Protein AF-A0A6H5K3Y9-F1 (afdb_monomer_lite)

Radius of gyration: 19.07 Å; chains: 1; bounding box: 47×37×46 Å

Foldseek 3Di:
DDDDPDDQDPDPVRHQACDDPCPVVNVVVVQVVVQVVVCVVPVVDGDDDDDCVVLVPPHDPVCSQVPPCQDPVHVHGDPPPPDDPPDPPPDDD

Structure (mmCIF, N/CA/C/O backbone):
data_AF-A0A6H5K3Y9-F1
#
_entry.id   AF-A0A6H5K3Y9-F1
#
loop_
_atom_site.group_PDB
_atom_site.id
_atom_site.type_symbol
_atom_site.label_atom_id
_atom_site.label_alt_id
_atom_site.label_comp_id
_atom_site.label_asym_id
_atom_site.label_entity_id
_atom_site.label_seq_id
_atom_site.pdbx_PDB_ins_code
_atom_site.Cartn_x
_atom_site.Cartn_y
_atom_site.Cartn_z
_atom_site.occupancy
_atom_site.B_iso_or_equiv
_atom_site.auth_seq_id
_atom_site.auth_comp_id
_atom_site.auth_asym_id
_atom_site.auth_atom_id
_atom_site.pdbx_PDB_model_num
ATOM 1 N N . MET A 1 1 ? -28.815 10.146 -31.634 1.00 41.69 1 MET A N 1
ATOM 2 C CA . MET A 1 1 ? -27.431 9.781 -31.276 1.00 41.69 1 MET A CA 1
ATOM 3 C C . MET A 1 1 ? -27.144 10.384 -29.912 1.00 41.69 1 MET A C 1
ATOM 5 O O . MET A 1 1 ? -26.912 11.578 -29.814 1.00 41.69 1 MET A O 1
ATOM 9 N N . THR A 1 2 ? -27.330 9.608 -28.850 1.00 42.88 2 THR A N 1
ATOM 10 C CA . THR A 1 2 ? -27.017 10.011 -27.473 1.00 42.88 2 THR A CA 1
ATOM 11 C C . THR A 1 2 ? -25.510 9.865 -27.264 1.00 42.88 2 THR A C 1
ATOM 13 O O . THR A 1 2 ? -24.973 8.810 -27.606 1.00 42.88 2 THR A O 1
ATOM 16 N N . PRO A 1 3 ? -24.799 10.877 -26.741 1.00 48.62 3 PRO A N 1
ATOM 17 C CA . PRO A 1 3 ? -23.395 10.702 -26.422 1.00 48.62 3 PRO A CA 1
ATOM 18 C C . PRO A 1 3 ? -23.295 9.772 -25.211 1.00 48.62 3 PRO A C 1
ATOM 20 O O . PRO A 1 3 ? -23.891 10.023 -24.163 1.00 48.62 3 PRO A O 1
ATOM 23 N N . VAL A 1 4 ? -22.554 8.678 -25.373 1.00 52.94 4 VAL A N 1
ATOM 24 C CA . VAL A 1 4 ? -22.090 7.850 -24.260 1.00 52.94 4 VAL A CA 1
ATOM 25 C C . VAL A 1 4 ? -21.197 8.744 -23.400 1.00 52.94 4 VAL A C 1
ATOM 27 O O . VAL A 1 4 ? -20.167 9.225 -23.870 1.00 52.94 4 VAL A O 1
ATOM 30 N N . LYS A 1 5 ? -21.605 9.013 -22.155 1.00 48.66 5 LYS A N 1
ATOM 31 C CA . LYS A 1 5 ? -20.730 9.630 -21.154 1.00 48.66 5 LYS A CA 1
ATOM 32 C C . LYS A 1 5 ? -19.576 8.663 -20.903 1.00 48.66 5 LYS A C 1
ATOM 34 O O . LYS A 1 5 ? -19.767 7.639 -20.254 1.00 48.66 5 LYS A O 1
ATOM 39 N N . SER A 1 6 ? -18.403 8.989 -21.440 1.00 49.97 6 SER A N 1
ATOM 40 C CA . SER A 1 6 ? -17.143 8.417 -20.972 1.00 49.97 6 SER A CA 1
ATOM 41 C C . SER A 1 6 ? -17.070 8.621 -19.459 1.00 49.97 6 SER A C 1
ATOM 43 O O . SER A 1 6 ? -17.370 9.715 -18.974 1.00 49.97 6 SER A O 1
ATOM 45 N N . GLY A 1 7 ? -16.764 7.553 -18.724 1.00 52.16 7 GLY A N 1
ATOM 46 C CA . GLY A 1 7 ? -16.701 7.561 -17.266 1.00 52.16 7 GLY A CA 1
ATOM 47 C C . GLY A 1 7 ? -15.777 8.664 -16.751 1.00 52.16 7 GLY A C 1
ATOM 48 O O . GLY A 1 7 ? -14.761 8.980 -17.362 1.00 52.16 7 GLY A O 1
ATOM 49 N N . THR A 1 8 ? -16.152 9.264 -15.629 1.00 53.41 8 THR A N 1
ATOM 50 C CA . THR A 1 8 ? -15.514 10.442 -15.022 1.00 53.41 8 THR A CA 1
ATOM 51 C C . THR A 1 8 ? -14.183 10.149 -14.314 1.00 53.41 8 THR A C 1
ATOM 53 O O . THR A 1 8 ? -13.724 10.978 -13.540 1.00 53.41 8 THR A O 1
ATOM 56 N N . GLY A 1 9 ? -13.564 8.986 -14.534 1.00 50.53 9 GLY A N 1
ATOM 57 C CA . GLY A 1 9 ? -12.250 8.664 -13.970 1.00 50.53 9 GLY A CA 1
ATOM 58 C C . GLY A 1 9 ? -11.141 9.135 -14.907 1.00 50.53 9 GLY A C 1
ATOM 59 O O . GLY A 1 9 ? -11.009 8.587 -15.998 1.00 50.53 9 GLY A O 1
ATOM 60 N N . GLY A 1 10 ? -10.369 10.146 -14.507 1.00 57.03 10 GLY A N 1
ATOM 61 C CA . GLY A 1 10 ? -9.207 10.661 -15.239 1.00 57.03 10 GLY A CA 1
ATOM 62 C C . GLY A 1 10 ? -9.443 11.894 -16.120 1.00 57.03 10 GLY A C 1
ATOM 63 O O . GLY A 1 10 ? -8.522 12.326 -16.808 1.00 57.03 10 GLY A O 1
ATOM 64 N N . ALA A 1 11 ? -10.651 12.469 -16.145 1.00 65.12 11 ALA A N 1
ATOM 65 C CA . ALA A 1 11 ? -10.931 13.688 -16.910 1.00 65.12 11 ALA A CA 1
ATOM 66 C C . ALA A 1 11 ? -10.793 14.936 -16.026 1.00 65.12 11 ALA A C 1
ATOM 68 O O . ALA A 1 11 ? -11.525 15.058 -15.051 1.00 65.12 11 ALA A O 1
ATOM 69 N N . ARG A 1 12 ? -9.935 15.889 -16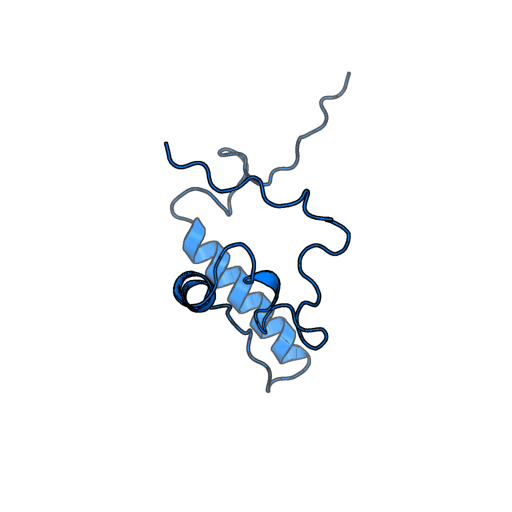.414 1.00 61.31 12 ARG A N 1
ATOM 70 C CA . ARG A 1 12 ? -9.609 17.115 -15.650 1.00 61.31 12 ARG A CA 1
ATOM 71 C C . ARG A 1 12 ? -10.798 17.835 -15.013 1.00 61.31 12 ARG A C 1
ATOM 73 O O . ARG A 1 12 ? -10.735 18.260 -13.867 1.00 61.31 12 ARG A O 1
ATOM 80 N N . ASP A 1 13 ? -11.888 17.949 -15.768 1.00 67.62 13 ASP A N 1
ATOM 81 C CA . ASP A 1 13 ? -13.059 18.741 -15.378 1.00 67.62 13 ASP A CA 1
ATOM 82 C C . ASP A 1 13 ? -14.092 17.943 -14.560 1.00 67.62 13 ASP A C 1
ATOM 84 O O . ASP A 1 13 ? -15.077 18.506 -14.084 1.00 67.62 13 ASP A O 1
ATOM 88 N N . CYS A 1 14 ? -13.897 16.627 -14.417 1.00 68.94 14 CYS A N 1
ATOM 89 C CA . CYS A 1 14 ? -14.844 15.714 -13.768 1.00 68.94 14 CYS A CA 1
ATOM 90 C C . CYS A 1 14 ? -14.193 14.767 -12.745 1.00 68.94 14 CYS A C 1
ATOM 92 O O . CYS A 1 14 ? -14.910 14.049 -12.047 1.00 68.94 14 CYS A O 1
ATOM 94 N N . ASP A 1 15 ? -12.864 14.741 -12.657 1.00 73.12 15 ASP A N 1
ATOM 95 C CA . ASP A 1 15 ? -12.101 13.899 -11.746 1.00 73.12 15 ASP A CA 1
ATOM 96 C C . ASP A 1 15 ? -11.637 14.712 -10.542 1.00 73.12 15 ASP A C 1
ATOM 98 O O . ASP A 1 15 ? -10.587 15.350 -10.534 1.00 73.12 15 ASP A O 1
ATOM 102 N N . HIS A 1 16 ? -12.454 14.673 -9.497 1.00 77.81 16 HIS A N 1
ATOM 103 C CA . HIS A 1 16 ? -12.176 15.379 -8.251 1.00 77.81 16 HIS A CA 1
ATOM 104 C C . HIS A 1 16 ? -11.095 14.682 -7.404 1.00 77.81 16 HIS A C 1
ATOM 106 O O . HIS A 1 16 ? -10.758 15.176 -6.328 1.00 77.81 16 HIS A O 1
ATOM 112 N N . TRP A 1 17 ? -10.596 13.522 -7.845 1.00 83.62 17 TRP A N 1
ATOM 113 C CA . TRP A 1 17 ? -9.797 12.609 -7.034 1.00 83.62 17 TRP A CA 1
ATOM 114 C C . TRP A 1 17 ? -8.343 12.528 -7.490 1.00 83.62 17 TRP A C 1
ATOM 116 O O . TRP A 1 17 ? -7.480 12.387 -6.629 1.00 83.62 17 TRP A O 1
ATOM 126 N N . HIS A 1 18 ? -8.057 12.635 -8.794 1.00 87.88 18 HIS A N 1
ATOM 127 C CA . HIS A 1 18 ? -6.709 12.395 -9.337 1.00 87.88 18 HIS A CA 1
ATOM 128 C C . HIS A 1 18 ? -5.953 13.649 -9.795 1.00 87.88 18 HIS A C 1
ATOM 130 O O . HIS A 1 18 ? -4.735 13.591 -9.954 1.00 87.88 18 HIS A O 1
ATOM 136 N N . GLU A 1 19 ? -6.629 14.789 -9.964 1.00 76.12 19 GLU A N 1
ATOM 137 C CA . GLU A 1 19 ? -5.987 16.046 -10.360 1.00 76.12 19 GLU A CA 1
ATOM 138 C C . GLU A 1 19 ? -6.148 17.158 -9.307 1.00 76.12 19 GLU A C 1
ATOM 140 O O . GLU A 1 19 ? -7.156 17.271 -8.610 1.00 76.12 19 GLU A O 1
ATOM 145 N N . GLY A 1 20 ? -5.132 18.021 -9.202 1.00 80.81 20 GLY A N 1
ATOM 146 C CA . GLY A 1 20 ? -5.156 19.213 -8.351 1.00 80.81 20 GLY A CA 1
ATOM 147 C C . GLY A 1 20 ? -4.808 18.978 -6.876 1.00 80.81 20 GLY A C 1
ATOM 148 O O . GLY A 1 20 ? -4.378 17.906 -6.456 1.00 80.81 20 GLY A O 1
ATOM 149 N N . ALA A 1 21 ? -4.976 20.029 -6.066 1.00 85.12 21 ALA A N 1
ATOM 150 C CA . ALA A 1 21 ? -4.562 20.041 -4.657 1.00 85.12 21 ALA A CA 1
ATOM 151 C C . ALA A 1 21 ? -5.352 19.066 -3.760 1.00 85.12 21 ALA A C 1
ATOM 153 O O . ALA A 1 21 ? -4.927 18.781 -2.642 1.00 85.12 21 ALA A O 1
ATOM 154 N N . GLY A 1 22 ? -6.490 18.554 -4.243 1.00 85.75 22 GLY A N 1
ATOM 155 C CA . GLY A 1 22 ? -7.302 17.563 -3.540 1.00 85.75 22 GLY A CA 1
ATOM 156 C C . GLY A 1 22 ? -6.748 16.138 -3.601 1.00 85.75 22 GLY A C 1
ATOM 157 O O . GLY A 1 22 ? -7.142 15.328 -2.773 1.00 85.75 22 GLY A O 1
ATOM 158 N N . PHE A 1 23 ? -5.820 15.829 -4.516 1.00 89.31 23 PHE A N 1
ATOM 159 C CA . PHE A 1 23 ? -5.337 14.461 -4.757 1.00 89.31 23 PHE A CA 1
ATOM 160 C C . PHE A 1 23 ? -4.927 13.726 -3.472 1.00 89.31 23 PHE A C 1
ATOM 162 O O . PHE A 1 23 ? -5.474 12.673 -3.140 1.00 89.31 23 PHE A O 1
ATOM 169 N N . VAL A 1 24 ? -3.991 14.311 -2.719 1.00 93.19 24 VAL A N 1
ATOM 170 C CA . VAL A 1 24 ? -3.405 13.675 -1.530 1.00 93.19 24 VAL A CA 1
ATOM 171 C C . VAL A 1 24 ? -4.439 13.519 -0.418 1.00 93.19 24 VAL A C 1
ATOM 173 O O . VAL A 1 24 ? -4.570 12.446 0.167 1.00 93.19 24 VAL A O 1
ATOM 176 N N . THR A 1 25 ? -5.197 14.575 -0.122 1.00 93.75 25 THR A N 1
ATOM 177 C CA . THR A 1 25 ? -6.182 14.553 0.967 1.00 93.75 25 THR A CA 1
ATOM 178 C C . THR A 1 25 ? -7.333 13.601 0.666 1.00 93.75 25 THR A C 1
ATOM 180 O O . THR A 1 25 ? -7.797 12.902 1.566 1.00 93.75 25 THR A O 1
ATOM 183 N N . ALA A 1 26 ? -7.749 13.517 -0.596 1.00 93.06 26 ALA A N 1
ATOM 184 C CA . ALA A 1 26 ? -8.794 12.614 -1.043 1.00 93.06 26 ALA A CA 1
ATOM 185 C C . ALA A 1 26 ? -8.377 11.136 -0.908 1.00 93.06 26 ALA A C 1
ATOM 187 O O . ALA A 1 26 ? -9.144 10.333 -0.376 1.00 93.06 26 ALA A O 1
ATOM 188 N N . HIS A 1 27 ? -7.144 10.784 -1.291 1.00 95.50 27 HIS A N 1
ATOM 189 C CA . HIS A 1 27 ? -6.628 9.418 -1.136 1.00 95.50 27 HIS A CA 1
ATOM 190 C C . HIS A 1 27 ? -6.407 9.039 0.335 1.00 95.50 27 HIS A C 1
ATOM 192 O O . HIS A 1 27 ? -6.768 7.935 0.733 1.00 95.50 27 HIS A O 1
ATOM 198 N N . ILE A 1 28 ? -5.910 9.957 1.175 1.00 96.88 28 ILE A N 1
ATOM 199 C CA . ILE A 1 28 ? -5.813 9.727 2.630 1.00 96.88 28 ILE A CA 1
ATOM 200 C C . ILE A 1 28 ? -7.198 9.451 3.230 1.00 96.88 28 ILE A C 1
ATOM 202 O O . ILE A 1 28 ? -7.348 8.526 4.028 1.00 96.88 28 ILE A O 1
ATOM 206 N N . ALA A 1 29 ? -8.216 10.226 2.841 1.00 96.25 29 ALA A N 1
ATOM 207 C CA . ALA A 1 29 ? -9.576 10.031 3.332 1.00 96.25 29 ALA A CA 1
ATOM 208 C C . ALA A 1 29 ? -10.136 8.654 2.938 1.00 96.25 29 ALA A C 1
ATOM 210 O O . ALA A 1 29 ? -10.723 7.978 3.78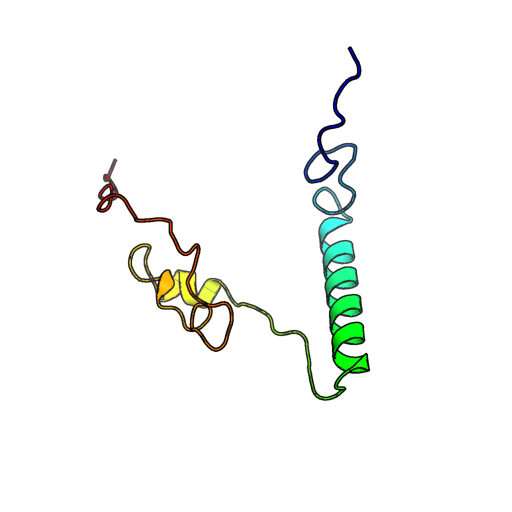1 1.00 96.25 29 ALA A O 1
ATOM 211 N N . ILE A 1 30 ? -9.929 8.213 1.691 1.00 96.25 30 ILE A N 1
ATOM 212 C CA . ILE A 1 30 ? -10.352 6.878 1.234 1.00 96.25 30 ILE A CA 1
ATOM 213 C C . ILE A 1 30 ? -9.652 5.773 2.033 1.00 96.25 30 ILE A C 1
ATOM 215 O O . ILE A 1 30 ? -10.325 4.872 2.532 1.00 96.25 30 ILE A O 1
ATOM 219 N N . THR A 1 31 ? -8.332 5.861 2.198 1.00 97.44 31 THR A N 1
ATOM 220 C CA . THR A 1 31 ? -7.528 4.908 2.980 1.00 97.44 31 THR A CA 1
ATOM 221 C C . THR A 1 31 ? -8.037 4.796 4.420 1.00 97.44 31 THR A C 1
ATOM 223 O O . THR A 1 31 ? -8.252 3.687 4.905 1.00 97.44 31 THR A O 1
ATOM 226 N N . LEU A 1 32 ? -8.320 5.926 5.081 1.00 98.19 32 LEU A N 1
ATOM 227 C CA . LEU A 1 32 ? -8.866 5.945 6.442 1.00 98.19 32 LEU A CA 1
ATOM 228 C C . LEU A 1 32 ? -10.255 5.298 6.521 1.00 98.19 32 LEU A C 1
ATOM 230 O O . LEU A 1 32 ? -10.514 4.497 7.417 1.00 98.19 32 LEU A O 1
ATOM 234 N N . MET A 1 33 ? -11.153 5.627 5.588 1.00 98.38 33 MET A N 1
ATOM 235 C CA . MET A 1 33 ? -12.497 5.040 5.556 1.00 98.38 33 MET A CA 1
ATOM 236 C C . MET A 1 33 ? -12.446 3.524 5.330 1.00 98.38 33 MET A C 1
ATOM 238 O O . MET A 1 33 ? -13.220 2.786 5.938 1.00 98.38 33 MET A O 1
ATOM 242 N N . TYR A 1 34 ? -11.528 3.050 4.484 1.00 98.25 34 TYR A N 1
ATOM 243 C CA . TYR A 1 34 ? -11.359 1.621 4.237 1.00 98.25 34 TYR A CA 1
ATOM 244 C C . TYR A 1 34 ? -10.780 0.891 5.454 1.00 98.25 34 TYR A C 1
ATOM 246 O O . TYR A 1 34 ? -11.293 -0.160 5.833 1.00 98.25 34 TYR A O 1
ATOM 254 N N . GLU A 1 35 ? -9.786 1.470 6.131 1.00 98.62 35 GLU A N 1
ATOM 255 C CA . GLU A 1 35 ? -9.263 0.915 7.383 1.00 98.62 35 GLU A CA 1
ATOM 256 C C . GLU A 1 35 ? -10.346 0.818 8.468 1.00 98.62 35 GLU A C 1
ATOM 258 O O . GLU A 1 35 ? -10.502 -0.232 9.091 1.00 98.62 35 GLU A O 1
ATOM 263 N N . GLN A 1 36 ? -11.165 1.860 8.640 1.00 98.62 36 GLN A N 1
ATOM 264 C CA . GLN A 1 36 ? -12.296 1.833 9.574 1.00 98.62 36 GLN A CA 1
ATOM 265 C C . GLN A 1 36 ? -13.315 0.739 9.222 1.00 98.62 36 GLN A C 1
ATOM 267 O O . GLN A 1 36 ? -13.862 0.095 10.119 1.00 98.62 36 GLN A O 1
ATOM 272 N N . ALA A 1 37 ? -13.555 0.490 7.931 1.00 98.50 37 ALA A N 1
ATOM 273 C CA . ALA A 1 37 ? -14.431 -0.589 7.482 1.00 98.50 37 ALA A CA 1
ATOM 274 C C . ALA A 1 37 ? -13.852 -1.983 7.793 1.00 98.50 37 ALA A C 1
ATOM 276 O O . ALA A 1 37 ? -14.594 -2.860 8.237 1.00 98.50 37 ALA A O 1
ATOM 277 N N . LEU A 1 38 ? -12.538 -2.187 7.626 1.00 98.56 38 LEU A N 1
ATOM 278 C CA . LEU A 1 38 ? -11.859 -3.425 8.034 1.00 98.56 38 LEU A CA 1
ATOM 279 C C . LEU A 1 38 ? -11.951 -3.630 9.553 1.00 98.56 38 LEU A C 1
ATOM 281 O O . LEU A 1 38 ? -12.315 -4.713 10.015 1.00 98.56 38 LEU A O 1
ATOM 285 N N . GLN A 1 39 ? -11.700 -2.572 10.327 1.00 98.69 39 GLN A N 1
ATOM 286 C CA . GLN A 1 39 ? -11.733 -2.604 11.791 1.00 98.69 39 GLN A CA 1
ATOM 287 C C . GLN A 1 39 ? -13.137 -2.831 12.362 1.00 98.69 39 GLN A C 1
ATOM 289 O O . GLN A 1 39 ? -13.268 -3.400 13.446 1.00 98.69 39 GLN A O 1
ATOM 294 N N . ALA A 1 40 ? -14.191 -2.461 11.626 1.00 98.56 40 ALA A N 1
ATOM 295 C CA . ALA A 1 40 ? -15.571 -2.784 11.987 1.00 98.56 40 ALA A CA 1
ATOM 296 C C . ALA A 1 40 ? -15.868 -4.296 11.935 1.00 98.56 40 ALA A C 1
ATOM 298 O O . ALA A 1 40 ? -16.774 -4.762 12.627 1.00 98.56 40 ALA A O 1
ATOM 299 N N . VAL A 1 41 ? -15.113 -5.062 11.138 1.00 98.56 41 VAL A N 1
ATOM 300 C CA . VAL A 1 41 ? -15.194 -6.531 11.076 1.00 98.56 41 VAL A CA 1
ATOM 301 C C . VAL A 1 41 ? -14.206 -7.170 12.049 1.00 98.56 41 VAL A C 1
ATOM 303 O O . VAL A 1 41 ? -14.579 -8.058 12.815 1.00 98.56 41 VAL A O 1
ATOM 306 N N . ASN A 1 42 ? -12.948 -6.725 12.028 1.00 98.50 42 ASN A N 1
ATOM 307 C CA . ASN A 1 42 ? -11.909 -7.185 12.939 1.00 98.50 42 ASN A CA 1
ATOM 308 C C . ASN A 1 42 ? -11.000 -6.015 13.365 1.00 98.50 42 ASN A C 1
ATOM 310 O O . ASN A 1 42 ? -10.164 -5.576 12.570 1.00 98.50 42 ASN A O 1
ATOM 314 N N . PRO A 1 43 ? -11.080 -5.555 14.628 1.00 98.25 43 PRO A N 1
ATOM 315 C CA . PRO A 1 43 ? -10.338 -4.388 15.098 1.00 98.25 43 PRO A CA 1
ATOM 316 C C . PRO A 1 43 ? -8.820 -4.608 15.195 1.00 98.25 43 PRO A C 1
ATOM 318 O O . PRO A 1 43 ? -8.092 -3.649 15.430 1.00 98.25 43 PRO A O 1
ATOM 321 N N . SER A 1 44 ? -8.319 -5.840 15.030 1.00 98.44 44 SER A N 1
ATOM 322 C CA . SER A 1 44 ? -6.876 -6.115 15.009 1.00 98.44 44 SER A CA 1
ATOM 323 C C . SER A 1 44 ? -6.226 -5.901 13.638 1.00 98.44 44 SER A C 1
ATOM 325 O O . SER A 1 44 ? -5.020 -6.101 13.514 1.00 98.44 44 SER A O 1
ATOM 327 N N . ILE A 1 45 ? -7.005 -5.583 12.599 1.00 97.88 45 ILE A N 1
ATOM 328 C CA . ILE A 1 45 ? -6.515 -5.414 11.228 1.00 97.88 45 ILE A CA 1
ATOM 329 C C . ILE A 1 45 ? -6.289 -3.927 10.944 1.00 97.88 45 ILE A C 1
ATOM 331 O O . ILE A 1 45 ? -7.168 -3.097 11.166 1.00 97.88 45 ILE A O 1
ATOM 335 N N . ALA A 1 46 ? -5.110 -3.611 10.416 1.00 97.69 46 ALA A N 1
ATOM 336 C CA . ALA A 1 46 ? -4.792 -2.325 9.803 1.00 97.69 46 ALA A CA 1
ATOM 337 C C . ALA A 1 46 ? -4.727 -2.487 8.280 1.00 97.69 46 ALA A C 1
ATOM 339 O O . ALA A 1 46 ? -4.527 -3.602 7.786 1.00 97.69 46 ALA A O 1
ATOM 340 N N . LEU A 1 47 ? -4.874 -1.393 7.534 1.00 97.62 47 LEU A N 1
ATOM 341 C CA . LEU A 1 47 ? -4.706 -1.428 6.081 1.00 97.62 47 LEU A CA 1
ATOM 342 C C . LEU A 1 47 ? -3.207 -1.510 5.724 1.00 97.62 47 LEU A C 1
ATOM 344 O O . LEU A 1 47 ? -2.474 -0.556 5.994 1.00 97.62 47 LEU A O 1
ATOM 348 N N . PRO A 1 48 ? -2.721 -2.608 5.115 1.00 95.69 48 PRO A N 1
ATOM 349 C CA . PRO A 1 48 ? -1.332 -2.694 4.670 1.00 95.69 48 PRO A CA 1
ATOM 350 C C . PRO A 1 48 ? -1.033 -1.705 3.535 1.00 95.69 48 PRO A C 1
ATOM 352 O O . PRO A 1 48 ? -1.907 -1.370 2.735 1.00 95.69 48 PRO A O 1
ATOM 355 N N . TYR A 1 49 ? 0.232 -1.295 3.427 1.00 95.69 49 TYR A N 1
ATOM 356 C CA . TYR A 1 49 ? 0.756 -0.551 2.282 1.00 95.69 49 TYR A CA 1
ATOM 357 C C . TYR A 1 49 ? 1.724 -1.425 1.481 1.00 95.69 49 TYR A C 1
ATOM 359 O O . TYR A 1 49 ? 2.341 -2.343 2.022 1.00 95.69 49 TYR A O 1
ATOM 367 N N . TRP A 1 50 ? 1.865 -1.125 0.191 1.00 95.44 50 TRP A N 1
ATOM 368 C CA . TRP A 1 50 ? 2.872 -1.740 -0.667 1.00 95.44 50 TRP A CA 1
ATOM 369 C C . TRP A 1 50 ? 4.006 -0.747 -0.920 1.00 95.44 50 TRP A C 1
ATOM 371 O O . TRP A 1 50 ? 3.802 0.302 -1.533 1.00 95.44 50 TRP A O 1
ATOM 381 N N . ASP A 1 51 ? 5.202 -1.077 -0.435 1.00 95.94 51 ASP A N 1
ATOM 382 C CA . ASP A 1 51 ? 6.415 -0.323 -0.731 1.00 95.94 51 ASP A CA 1
ATOM 383 C C . ASP A 1 51 ? 7.015 -0.749 -2.073 1.00 95.94 51 ASP A C 1
ATOM 385 O O . ASP A 1 51 ? 7.907 -1.592 -2.140 1.00 95.94 51 ASP A O 1
ATOM 389 N N . VAL A 1 52 ? 6.549 -0.116 -3.146 1.00 93.38 52 VAL A N 1
ATOM 390 C CA . VAL A 1 52 ? 7.025 -0.384 -4.512 1.00 93.38 52 VAL A CA 1
ATOM 391 C C . VAL A 1 52 ? 8.524 -0.121 -4.705 1.00 93.38 52 VAL A C 1
ATOM 393 O O . VAL A 1 52 ? 9.089 -0.516 -5.726 1.00 93.38 52 VAL A O 1
ATOM 396 N N . THR A 1 53 ? 9.191 0.562 -3.764 1.00 96.19 53 THR A N 1
ATOM 397 C CA . THR A 1 53 ? 10.635 0.805 -3.858 1.00 96.19 53 THR A CA 1
ATOM 398 C C . THR A 1 53 ? 11.445 -0.461 -3.601 1.00 96.19 53 THR A C 1
ATOM 400 O O . THR A 1 53 ? 12.544 -0.580 -4.141 1.00 96.19 53 THR A O 1
ATOM 403 N N . ILE A 1 54 ? 10.900 -1.433 -2.861 1.00 95.62 54 ILE A N 1
ATOM 404 C CA . ILE A 1 54 ? 11.518 -2.748 -2.659 1.00 95.62 54 ILE A CA 1
ATOM 405 C C . ILE A 1 54 ? 11.608 -3.464 -4.004 1.00 95.62 54 ILE A C 1
ATOM 407 O O . ILE A 1 54 ? 12.701 -3.839 -4.433 1.00 95.62 54 ILE A O 1
ATOM 411 N N . GLU A 1 55 ? 10.486 -3.588 -4.713 1.00 94.19 55 GLU A N 1
ATOM 412 C CA . GLU A 1 55 ? 10.472 -4.196 -6.039 1.00 94.19 55 GLU A CA 1
ATOM 413 C C . GLU A 1 55 ? 11.345 -3.430 -7.031 1.00 94.19 55 GLU A C 1
ATOM 415 O O . GLU A 1 55 ? 12.131 -4.037 -7.750 1.00 94.19 55 GLU A O 1
ATOM 420 N N . GLY A 1 56 ? 11.271 -2.097 -7.025 1.00 93.38 56 GLY A N 1
ATOM 421 C CA . GLY A 1 56 ? 12.099 -1.262 -7.895 1.00 93.38 56 GLY A CA 1
ATOM 422 C C . GLY A 1 56 ? 13.606 -1.353 -7.621 1.00 93.38 56 GLY A C 1
ATOM 423 O O . GLY A 1 56 ? 14.394 -0.988 -8.490 1.00 93.38 56 GLY A O 1
ATOM 424 N N . THR A 1 57 ? 14.016 -1.818 -6.436 1.00 96.62 57 THR A N 1
ATOM 425 C CA . THR A 1 57 ? 15.431 -1.931 -6.043 1.00 96.62 57 THR A CA 1
ATOM 426 C C . THR A 1 57 ? 15.985 -3.340 -6.239 1.00 96.62 57 THR A C 1
ATOM 428 O O . THR A 1 5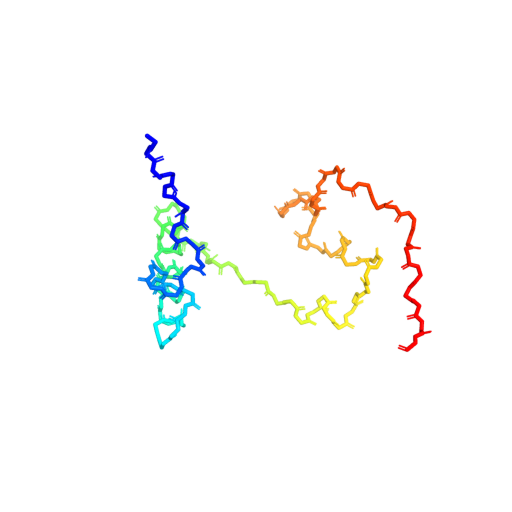7 ? 17.142 -3.487 -6.632 1.00 96.62 57 THR A O 1
ATOM 431 N N . TYR A 1 58 ? 15.195 -4.371 -5.930 1.00 95.75 58 TYR A N 1
ATOM 432 C CA . TYR A 1 58 ? 15.681 -5.754 -5.834 1.00 95.75 58 TYR A CA 1
ATOM 433 C C . TYR A 1 58 ? 15.226 -6.672 -6.967 1.00 95.75 58 TYR A C 1
ATOM 435 O O . TYR A 1 58 ? 15.732 -7.788 -7.053 1.00 95.75 58 TYR A O 1
ATOM 443 N N . TYR A 1 59 ? 14.303 -6.219 -7.814 1.00 94.06 59 TYR A N 1
ATOM 444 C CA . TYR A 1 59 ? 13.732 -7.004 -8.900 1.00 94.06 59 TYR A CA 1
ATOM 445 C C . TYR A 1 59 ? 13.932 -6.279 -10.229 1.00 94.06 59 TYR A C 1
ATOM 447 O O . TYR A 1 59 ? 14.020 -5.050 -10.297 1.00 94.06 59 TYR A O 1
ATOM 455 N N . ASP A 1 60 ? 13.991 -7.046 -11.306 1.00 91.50 60 ASP A N 1
ATOM 456 C CA . ASP A 1 60 ? 13.983 -6.555 -12.669 1.00 91.50 60 ASP A CA 1
ATOM 457 C C . ASP A 1 60 ? 12.634 -6.835 -13.349 1.00 91.50 60 ASP A C 1
ATOM 459 O O . ASP A 1 60 ? 11.668 -7.349 -12.778 1.00 91.50 60 ASP A O 1
ATOM 463 N N . TRP A 1 61 ? 12.542 -6.478 -14.627 1.00 84.81 61 TRP A N 1
ATOM 464 C CA . TRP A 1 61 ? 11.323 -6.709 -15.390 1.00 84.81 61 TRP A CA 1
ATOM 465 C C . TRP A 1 61 ? 10.964 -8.199 -15.518 1.00 84.81 61 TRP A C 1
ATOM 467 O O . TRP A 1 61 ? 9.798 -8.526 -15.732 1.00 84.81 61 TRP A O 1
ATOM 477 N N . ASN A 1 62 ? 11.927 -9.111 -15.463 1.00 87.31 62 ASN A N 1
ATOM 478 C CA . ASN A 1 62 ? 11.728 -10.546 -15.646 1.00 87.31 62 ASN A CA 1
ATOM 479 C C . ASN A 1 62 ? 11.256 -11.238 -14.370 1.00 87.31 62 ASN A C 1
ATOM 481 O O . ASN A 1 62 ? 10.456 -12.168 -14.477 1.00 87.31 62 ASN A O 1
ATOM 485 N N . ASP A 1 63 ? 11.697 -10.783 -13.199 1.00 89.56 63 ASP A N 1
ATOM 486 C CA . ASP A 1 63 ? 11.418 -11.439 -11.9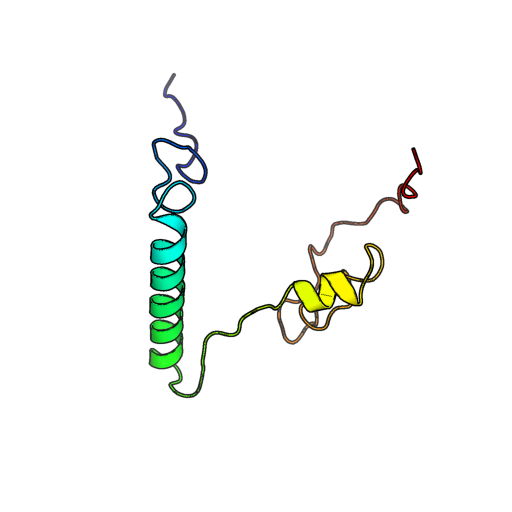21 1.00 89.56 63 ASP A CA 1
ATOM 487 C C . ASP A 1 63 ? 10.487 -10.654 -10.983 1.00 89.56 63 ASP A C 1
ATOM 489 O O . ASP A 1 63 ? 10.014 -11.233 -10.013 1.00 89.56 63 ASP A O 1
ATOM 493 N N . PHE A 1 64 ? 10.102 -9.412 -11.293 1.00 89.69 64 PHE A N 1
ATOM 494 C CA . PHE A 1 64 ? 9.149 -8.620 -10.495 1.00 89.69 64 PHE A CA 1
ATOM 495 C C . PHE A 1 64 ? 7.879 -9.386 -10.079 1.00 89.69 64 PHE A C 1
ATOM 497 O O . PHE A 1 64 ? 7.392 -9.253 -8.958 1.00 89.69 64 PHE A O 1
ATOM 504 N N . ARG A 1 65 ? 7.349 -10.234 -10.974 1.00 89.69 65 ARG A N 1
ATOM 505 C CA . ARG A 1 65 ? 6.141 -11.049 -10.724 1.00 89.69 65 ARG A CA 1
ATOM 506 C C . ARG A 1 65 ? 6.351 -12.152 -9.682 1.00 89.69 65 ARG A C 1
ATOM 508 O O . ARG A 1 65 ? 5.386 -12.770 -9.264 1.00 89.69 65 ARG A O 1
ATOM 515 N N . THR A 1 66 ? 7.594 -12.395 -9.276 1.00 91.06 66 THR A N 1
ATOM 516 C CA . THR A 1 66 ? 7.959 -13.331 -8.207 1.00 91.06 66 THR A CA 1
ATOM 517 C C . THR A 1 66 ? 7.986 -12.676 -6.824 1.00 91.06 66 THR A C 1
ATOM 519 O O . THR A 1 66 ? 8.178 -13.387 -5.839 1.00 91.06 66 THR A O 1
ATOM 522 N N . SER A 1 67 ? 7.775 -11.351 -6.725 1.00 94.00 67 SER A N 1
ATOM 523 C CA . SER A 1 67 ? 7.631 -10.670 -5.433 1.00 94.00 67 SER A CA 1
ATOM 524 C C . SER A 1 67 ? 6.537 -11.331 -4.591 1.00 94.00 67 SER A C 1
ATOM 526 O O . SER A 1 67 ? 5.503 -11.763 -5.106 1.00 94.00 67 SER A O 1
ATOM 528 N N . SER A 1 68 ? 6.746 -11.369 -3.272 1.00 94.50 68 SER A N 1
ATOM 529 C CA . SER A 1 68 ? 5.795 -11.935 -2.309 1.00 94.50 68 SER A CA 1
ATOM 530 C C . S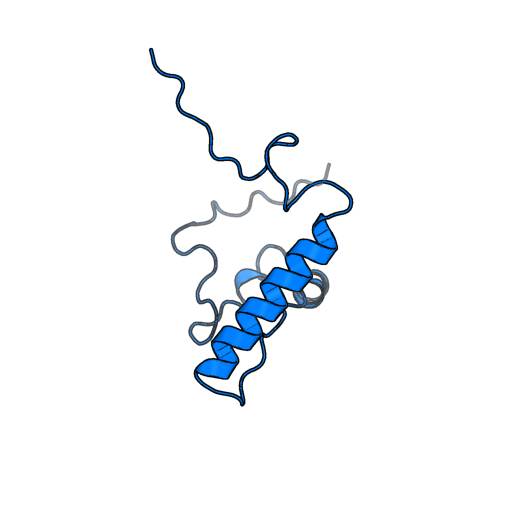ER A 1 68 ? 4.413 -11.282 -2.370 1.00 94.50 68 SER A C 1
ATOM 532 O O . SER A 1 68 ? 3.424 -11.924 -2.009 1.00 94.50 68 SER A O 1
ATOM 534 N N . VAL A 1 69 ? 4.319 -10.047 -2.877 1.00 94.88 69 VAL A N 1
ATOM 535 C CA . VAL A 1 69 ? 3.046 -9.360 -3.127 1.00 94.88 69 VAL A CA 1
ATOM 536 C C . VAL A 1 69 ? 2.136 -10.181 -4.054 1.00 94.88 69 VAL A C 1
ATOM 538 O O . VAL A 1 69 ? 0.925 -10.192 -3.849 1.00 94.88 69 VAL A O 1
ATOM 541 N N . PHE A 1 70 ? 2.705 -10.919 -5.013 1.00 93.12 70 PHE A N 1
ATOM 542 C CA . PHE A 1 70 ? 1.984 -11.734 -6.002 1.00 93.12 70 PHE A CA 1
ATOM 543 C C . PHE A 1 70 ? 1.903 -13.224 -5.636 1.00 93.12 70 PHE A C 1
ATOM 545 O O . PHE A 1 70 ? 1.652 -14.070 -6.492 1.00 93.12 70 PHE A O 1
ATOM 552 N N . SER A 1 71 ? 2.136 -13.568 -4.368 1.00 93.00 71 SER A N 1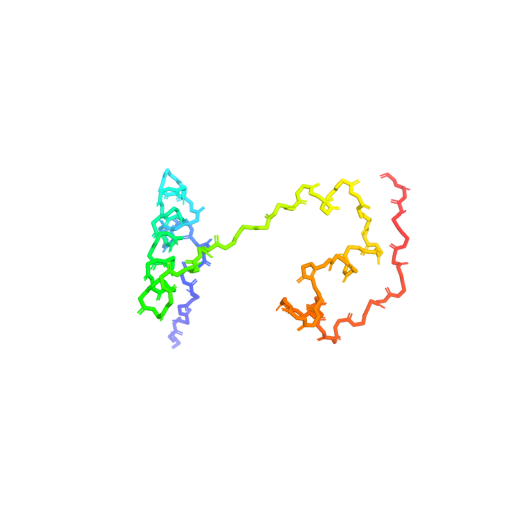
ATOM 553 C CA . SER A 1 71 ? 1.934 -14.934 -3.876 1.00 93.00 71 SER A CA 1
ATOM 554 C C . SER A 1 71 ? 0.445 -15.292 -3.769 1.00 93.00 71 SER A C 1
ATOM 556 O O . SER A 1 71 ? -0.402 -14.411 -3.592 1.00 93.00 71 SER A O 1
ATOM 558 N N . ASP A 1 72 ? 0.130 -16.590 -3.836 1.00 94.06 72 ASP A N 1
ATOM 559 C CA . ASP A 1 72 ? -1.246 -17.116 -3.756 1.00 94.06 72 ASP A CA 1
ATOM 560 C C . ASP A 1 72 ? -1.968 -16.740 -2.447 1.00 94.06 72 ASP A C 1
ATOM 562 O O . ASP A 1 72 ? -3.190 -16.603 -2.435 1.00 94.06 72 ASP A O 1
ATOM 566 N N . ASP A 1 73 ? -1.217 -16.523 -1.361 1.00 95.69 73 ASP A N 1
ATOM 567 C CA . ASP A 1 73 ? -1.747 -16.138 -0.046 1.00 95.69 73 ASP A CA 1
ATOM 568 C C . ASP A 1 73 ? -1.970 -14.616 0.105 1.00 95.69 73 ASP A C 1
ATOM 570 O O . ASP A 1 73 ? -2.397 -14.154 1.168 1.00 95.69 73 ASP A O 1
ATOM 574 N N . TRP A 1 74 ? -1.674 -13.820 -0.932 1.00 94.00 74 TRP A N 1
ATOM 575 C CA . TRP A 1 74 ? -1.832 -12.363 -0.924 1.00 94.00 74 TRP A CA 1
ATOM 576 C C . TRP A 1 74 ? -2.667 -11.857 -2.111 1.00 94.00 74 TRP A C 1
ATOM 578 O O . TRP A 1 74 ? -3.881 -12.054 -2.113 1.00 94.00 74 TRP A O 1
ATOM 588 N N . PHE A 1 75 ? -2.073 -11.197 -3.115 1.00 93.31 75 PHE A N 1
ATOM 589 C CA . PHE A 1 75 ? -2.821 -10.719 -4.292 1.00 93.31 75 PHE A CA 1
ATOM 590 C C . PHE A 1 75 ? -2.921 -11.749 -5.431 1.00 93.31 75 PHE A C 1
ATOM 592 O O . PHE A 1 75 ? -3.682 -11.519 -6.373 1.00 93.31 75 PHE A O 1
ATOM 599 N N . GLY A 1 76 ? -2.197 -12.871 -5.350 1.00 92.69 76 GLY A N 1
ATOM 600 C CA . GLY A 1 76 ? -2.120 -13.877 -6.410 1.00 92.69 76 GLY A CA 1
ATOM 601 C C . GLY A 1 76 ? -1.326 -13.418 -7.637 1.00 92.69 76 GLY A C 1
ATOM 602 O O . GLY A 1 76 ? -0.777 -12.312 -7.673 1.00 92.69 76 GLY A O 1
ATOM 603 N N . ASP A 1 77 ? -1.269 -14.290 -8.649 1.00 88.81 77 ASP A N 1
ATOM 604 C CA . ASP A 1 77 ? -0.466 -14.070 -9.855 1.00 88.81 77 ASP A CA 1
ATOM 605 C C . ASP A 1 77 ? -0.773 -12.715 -10.513 1.00 88.81 77 ASP A C 1
ATOM 607 O O . ASP A 1 77 ? -1.927 -12.317 -10.708 1.00 88.81 77 ASP A O 1
ATOM 611 N N . ALA A 1 78 ? 0.275 -11.983 -10.880 1.00 84.25 78 ALA A N 1
ATOM 612 C CA . ALA A 1 78 ? 0.127 -10.687 -11.515 1.00 84.25 78 ALA A CA 1
ATOM 613 C C . ALA A 1 78 ? -0.425 -10.876 -12.937 1.00 84.25 78 ALA A C 1
ATOM 615 O O . ALA A 1 78 ? 0.270 -11.393 -13.808 1.00 84.25 78 ALA A O 1
ATOM 616 N N . SER A 1 79 ? -1.627 -10.366 -13.229 1.00 79.81 79 SER A N 1
ATOM 617 C CA . SER A 1 79 ? -2.247 -10.437 -14.572 1.00 79.81 79 SER A CA 1
ATOM 618 C C . SER A 1 79 ? -2.261 -11.857 -15.182 1.00 79.81 79 SER A C 1
ATOM 620 O O . SER A 1 79 ? -1.681 -12.067 -16.257 1.00 79.81 79 SER A O 1
ATOM 622 N N . PRO A 1 80 ? -2.923 -12.827 -14.533 1.00 71.12 80 PRO A N 1
ATOM 623 C CA . PRO A 1 80 ? -2.909 -14.214 -14.974 1.00 71.12 80 PRO A CA 1
ATOM 624 C C . PRO A 1 80 ? -3.543 -14.316 -16.368 1.00 71.12 80 PRO A C 1
ATOM 626 O O . PRO A 1 80 ? -4.638 -13.808 -16.611 1.00 71.12 80 PRO A O 1
ATOM 629 N N . GLY A 1 81 ? -2.829 -14.928 -17.314 1.00 69.56 81 GLY A N 1
ATOM 630 C CA . GLY A 1 81 ? -3.244 -15.038 -18.722 1.00 69.56 81 GLY A CA 1
ATOM 631 C C . GLY A 1 81 ? -2.550 -14.067 -19.684 1.00 69.56 81 GLY A C 1
ATOM 632 O O . GLY A 1 81 ? -2.606 -14.278 -20.896 1.00 69.56 81 GLY A O 1
ATOM 633 N N . ASN A 1 82 ? -1.812 -13.071 -19.181 1.00 66.56 82 ASN A N 1
ATOM 634 C CA . ASN A 1 82 ? -0.861 -12.322 -20.003 1.00 66.56 82 ASN A CA 1
ATOM 635 C C . ASN A 1 82 ? 0.413 -13.154 -20.209 1.00 66.56 82 ASN A C 1
ATOM 637 O O . ASN A 1 82 ? 1.413 -12.987 -19.511 1.00 66.56 82 ASN A O 1
ATOM 641 N N . VAL A 1 83 ? 0.390 -14.054 -21.195 1.00 58.94 83 VAL A N 1
ATOM 642 C CA . VAL A 1 83 ? 1.611 -14.694 -21.703 1.00 58.94 83 VAL A CA 1
ATOM 643 C C . VAL A 1 83 ? 2.513 -13.618 -22.298 1.00 58.94 83 VAL A C 1
ATOM 645 O O . VAL A 1 83 ? 2.175 -12.995 -23.305 1.00 58.94 83 VAL A O 1
ATOM 648 N N . ARG A 1 84 ? 3.673 -13.384 -21.673 1.00 55.88 84 ARG A N 1
ATOM 649 C CA . ARG A 1 84 ? 4.725 -12.561 -22.275 1.00 55.88 84 ARG A CA 1
ATOM 650 C C . ARG A 1 84 ? 5.061 -13.140 -23.653 1.00 55.88 84 ARG A C 1
ATOM 652 O O . ARG A 1 84 ? 5.457 -14.305 -23.718 1.00 55.88 84 ARG A O 1
ATOM 659 N N . PRO A 1 85 ? 5.012 -12.353 -24.741 1.00 48.69 85 PRO A N 1
ATOM 660 C CA . PRO A 1 85 ? 5.905 -12.622 -25.855 1.00 48.69 85 PRO A CA 1
ATOM 661 C C . PRO A 1 85 ? 7.318 -12.667 -25.266 1.00 48.69 85 PRO A C 1
ATOM 663 O O . PRO A 1 85 ? 7.651 -11.811 -24.439 1.00 48.69 85 PRO A O 1
ATOM 666 N N . ALA A 1 86 ? 8.109 -13.684 -25.623 1.00 44.44 86 ALA A N 1
ATOM 667 C CA . ALA A 1 86 ? 9.507 -13.780 -25.212 1.00 44.44 86 ALA A CA 1
ATOM 668 C C . ALA A 1 86 ? 10.150 -12.396 -25.338 1.00 44.44 86 ALA A C 1
ATOM 670 O O . ALA A 1 86 ? 9.965 -11.751 -26.370 1.00 44.44 86 ALA A O 1
ATOM 671 N N . ALA A 1 87 ? 10.775 -11.941 -24.247 1.00 47.41 87 ALA A N 1
ATOM 672 C CA . ALA A 1 87 ? 11.264 -10.586 -24.048 1.00 47.41 87 ALA A CA 1
ATOM 673 C C . ALA A 1 87 ? 11.621 -9.903 -25.374 1.00 47.41 87 ALA A C 1
ATOM 675 O O . ALA A 1 87 ? 12.546 -10.333 -26.066 1.00 47.41 87 ALA A O 1
ATOM 676 N N . ALA A 1 88 ? 10.920 -8.816 -25.709 1.00 41.88 88 ALA A N 1
ATOM 677 C CA . ALA A 1 88 ? 11.590 -7.767 -26.452 1.00 41.88 88 ALA A CA 1
ATOM 678 C C . ALA A 1 88 ? 12.767 -7.384 -25.555 1.00 41.88 88 ALA A C 1
ATOM 680 O O . ALA A 1 88 ? 12.582 -6.743 -24.520 1.00 41.88 88 ALA A O 1
ATOM 681 N N . SER A 1 89 ? 13.939 -7.937 -25.871 1.00 42.22 89 SER A N 1
ATOM 682 C CA . SER A 1 89 ? 15.215 -7.521 -25.322 1.00 42.22 89 SER A CA 1
ATOM 683 C C . SER A 1 89 ? 15.161 -6.010 -25.252 1.00 42.22 89 SER A C 1
ATOM 685 O O . SER A 1 89 ? 14.879 -5.391 -26.280 1.00 42.22 89 SER A O 1
ATOM 687 N N . ALA A 1 90 ? 15.350 -5.451 -24.058 1.00 43.53 90 ALA A N 1
ATOM 688 C CA . ALA A 1 90 ? 15.598 -4.033 -23.899 1.00 43.53 90 ALA A CA 1
ATOM 689 C C . ALA A 1 90 ? 16.716 -3.678 -24.885 1.00 43.53 90 ALA A C 1
ATOM 691 O O . ALA A 1 90 ? 17.878 -4.036 -24.687 1.00 43.53 90 ALA A O 1
ATOM 692 N N . GLY A 1 91 ? 16.302 -3.120 -26.020 1.00 30.08 91 GLY A N 1
ATOM 693 C CA . GLY A 1 91 ? 17.179 -2.575 -27.023 1.00 30.08 91 GLY A CA 1
ATOM 694 C C . GLY A 1 91 ? 17.819 -1.379 -26.364 1.00 30.08 91 GLY A C 1
ATOM 695 O O . GLY A 1 91 ? 17.134 -0.484 -25.882 1.00 30.08 91 GLY A O 1
ATOM 696 N N . VAL A 1 92 ? 19.133 -1.458 -26.248 1.00 43.50 92 VAL A N 1
ATOM 697 C CA . VAL A 1 92 ? 19.967 -0.288 -26.077 1.00 43.50 92 VAL A CA 1
ATOM 698 C C . VAL A 1 92 ? 19.830 0.526 -27.360 1.00 43.50 92 VAL A C 1
ATOM 700 O O . VAL A 1 92 ? 20.295 0.074 -28.409 1.00 43.50 92 VAL A O 1
ATOM 703 N N . ASP A 1 93 ? 19.235 1.706 -27.244 1.00 38.41 93 ASP A N 1
ATOM 704 C CA . ASP A 1 93 ? 19.509 2.885 -28.062 1.00 38.41 93 ASP A CA 1
ATOM 705 C C . ASP A 1 93 ? 19.356 4.168 -27.231 1.00 38.41 93 ASP A C 1
ATOM 707 O O . ASP A 1 93 ? 18.363 4.302 -26.480 1.00 38.41 93 ASP A O 1
#

Secondary structure (DSSP, 8-state):
-------SSS-TTT-TTTSSTTHHHHHHHHHHHHHHHHHHH-TT-------HHHHHHH--TTTGGGSGGGSTTTT-SSSTT----S-------

pLDDT: mean 80.6, std 20.1, range [30.08, 98.69]

Sequence (93 aa):
MTPVKSGTGGARDCDHWHEGAGFVTAHIAITLMYEQALQAVNPSIALPYWDVTIEGTYYDWNDFRTSSVFSDDWFGDASPGNVRPAAASAGVD